Protein AF-Q22Y25-F1 (afdb_monomer_lite)

Secondary structure (DSSP, 8-state):
-HHHHHHHHHHHHHHHHHHHHHHHHHHHHHHHHHHHHHHHHHHHHHHHTTSHHHHHHHHHTTGGG-HHHHHHHHHHGGGGSHHHHTT-S-HHHHHHHHHHTSHHHHHHHHHHHHHHHHHHHHHHHHHHHHHHHHHHHHHHHHHHHHHT-

pLDDT: mean 87.74, std 10.28, range [43.72, 97.69]

InterPro domains:
  IPR008831 Mediator complex, subunit Med31 [PF05669] (37-122)
  IPR008831 Mediator complex, subunit Med31 [PTHR13186] (9-137)
  IPR038089 Mediator of RNA polymerase II, subunit Med31 superfamily [G3DSA:1.10.10.1340] (22-128)

Foldseek 3Di:
DVVVVVVVVVVVVVVVVVVVVVVVVVVVVVVVVVVVVVLVVLLVQLLCLLQLVVVLVCLVVVVLVDPVSLVSLVVSLVCVDPVNVVSRPRVSSNVSSVQSNDPVSSVCCVVPVVVVSVVSVVVVVVVVVVVVVVVVVVVVVVVVVVVVD

Structure (mmCIF, N/CA/C/O backbone):
data_AF-Q22Y25-F1
#
_entry.id   AF-Q22Y25-F1
#
loop_
_atom_site.group_PDB
_atom_site.id
_atom_site.type_symbol
_atom_site.label_atom_id
_atom_site.label_alt_id
_atom_site.label_comp_id
_atom_site.label_asym_id
_atom_site.label_entity_id
_atom_site.label_seq_id
_atom_site.pdbx_PDB_ins_code
_atom_site.Cartn_x
_atom_site.Cartn_y
_atom_site.Cartn_z
_atom_site.occupancy
_atom_site.B_iso_or_equiv
_atom_site.auth_seq_id
_atom_site.auth_comp_id
_atom_site.auth_asym_id
_atom_site.auth_atom_id
_atom_site.pdbx_PDB_model_num
ATOM 1 N N . MET A 1 1 ? -9.660 -27.499 64.364 1.00 71.94 1 MET A N 1
ATOM 2 C CA . MET A 1 1 ? -8.455 -27.682 63.519 1.00 71.94 1 MET A CA 1
ATOM 3 C C . MET A 1 1 ? -8.788 -27.953 62.051 1.00 71.94 1 MET A C 1
ATOM 5 O O . MET A 1 1 ? -8.299 -27.203 61.221 1.00 71.94 1 MET A O 1
ATOM 9 N N . MET A 1 2 ? -9.655 -28.916 61.701 1.00 78.19 2 MET A N 1
ATOM 10 C CA . MET A 1 2 ? -9.933 -29.240 60.283 1.00 78.19 2 MET A CA 1
ATOM 11 C C . MET A 1 2 ? -10.567 -28.109 59.452 1.00 78.19 2 MET A C 1
ATOM 13 O O . MET A 1 2 ? -10.160 -27.896 58.317 1.00 78.19 2 MET A O 1
ATOM 17 N N . GLN A 1 3 ? -11.509 -27.336 60.007 1.00 73.25 3 GLN A N 1
ATOM 18 C CA . GLN A 1 3 ? -12.117 -26.204 59.282 1.00 73.25 3 GLN A CA 1
ATOM 19 C C . GLN A 1 3 ? -11.096 -25.123 58.898 1.00 73.25 3 GLN A C 1
ATOM 21 O O . GLN A 1 3 ? -11.188 -24.544 57.822 1.00 73.25 3 GLN A O 1
ATOM 26 N N . HIS A 1 4 ? -10.093 -24.895 59.749 1.00 78.00 4 HIS A N 1
ATOM 27 C CA . HIS A 1 4 ? -9.035 -23.921 59.495 1.00 78.00 4 HIS A CA 1
ATOM 28 C C . HIS A 1 4 ? -8.091 -24.382 58.372 1.00 78.00 4 HIS A C 1
ATOM 30 O O . HIS A 1 4 ? -7.737 -23.594 57.496 1.00 78.00 4 HIS A O 1
ATOM 36 N N . GLN A 1 5 ? -7.747 -25.676 58.342 1.00 76.25 5 GLN A N 1
ATOM 37 C CA . GLN A 1 5 ? -7.002 -26.271 57.226 1.00 76.25 5 GLN A CA 1
ATOM 38 C C . GLN A 1 5 ? -7.776 -26.159 55.910 1.00 76.25 5 GLN A C 1
ATOM 40 O O . GLN A 1 5 ? -7.207 -25.721 54.915 1.00 76.25 5 GLN A O 1
ATOM 45 N N . MET A 1 6 ? -9.078 -26.460 55.925 1.00 75.62 6 MET A N 1
ATOM 46 C CA . MET A 1 6 ? -9.934 -26.345 54.741 1.00 75.62 6 MET A CA 1
ATOM 47 C C . MET A 1 6 ? -10.013 -24.899 54.222 1.00 75.62 6 MET A C 1
ATOM 49 O O . MET A 1 6 ? -9.884 -24.672 53.022 1.00 75.62 6 MET A O 1
ATOM 53 N N . SER A 1 7 ? -10.143 -23.901 55.107 1.00 78.50 7 SER A N 1
ATOM 54 C CA . SER A 1 7 ? -10.167 -22.490 54.695 1.00 78.50 7 SER A CA 1
ATOM 55 C C . SER A 1 7 ? -8.836 -22.003 54.117 1.00 78.50 7 SER A C 1
ATOM 57 O O . SER A 1 7 ? -8.842 -21.239 53.155 1.00 78.50 7 SER A O 1
ATOM 59 N N . MET A 1 8 ? -7.698 -22.465 54.649 1.00 79.81 8 MET A N 1
ATOM 60 C CA . MET A 1 8 ? -6.387 -22.112 54.089 1.00 79.81 8 MET A CA 1
ATOM 61 C C . MET A 1 8 ? -6.154 -22.763 52.719 1.00 79.81 8 MET A C 1
ATOM 63 O O . MET A 1 8 ? -5.534 -22.152 51.851 1.00 79.81 8 MET A O 1
ATOM 67 N N . GLN A 1 9 ? -6.693 -23.964 52.493 1.00 75.94 9 GLN A N 1
ATOM 68 C CA . GLN A 1 9 ? -6.620 -24.664 51.206 1.00 75.94 9 GLN A CA 1
ATOM 69 C C . GLN A 1 9 ? -7.462 -23.974 50.121 1.00 75.94 9 GLN A C 1
ATOM 71 O O . GLN A 1 9 ? -7.001 -23.797 48.999 1.00 75.94 9 GLN A O 1
ATOM 76 N N . ILE A 1 10 ? -8.656 -23.489 50.478 1.00 75.81 10 ILE A N 1
ATOM 77 C CA . ILE A 1 10 ? -9.518 -22.708 49.575 1.00 75.81 10 ILE A CA 1
ATOM 78 C C . ILE A 1 10 ? -8.886 -21.348 49.245 1.00 75.81 10 ILE A C 1
ATOM 80 O O . ILE A 1 10 ? -8.930 -20.900 48.103 1.00 75.81 10 ILE A O 1
ATOM 84 N N . GLN A 1 11 ? -8.262 -20.683 50.223 1.00 73.12 11 GLN A N 1
ATOM 85 C CA . GLN A 1 11 ? -7.564 -19.413 49.987 1.00 73.12 11 GLN A CA 1
ATOM 86 C C . GLN A 1 11 ? -6.341 -19.576 49.079 1.00 73.12 11 GLN A C 1
ATOM 88 O O . GLN A 1 11 ? -6.112 -18.731 48.217 1.00 73.12 11 GLN A O 1
ATOM 93 N N . SER A 1 12 ? -5.582 -20.662 49.237 1.00 70.25 12 SER A N 1
ATOM 94 C CA . SER A 1 12 ? -4.431 -20.954 48.375 1.00 70.25 12 SER A CA 1
ATOM 95 C C . SER A 1 12 ? -4.844 -21.379 46.962 1.00 70.25 12 SER A C 1
ATOM 97 O O . SER A 1 12 ? -4.196 -20.956 46.009 1.00 70.25 12 SER A O 1
ATOM 99 N N . GLN A 1 13 ? -5.953 -22.108 46.801 1.00 68.06 13 GLN A N 1
ATOM 100 C CA . GLN A 1 13 ? -6.546 -22.387 45.485 1.00 68.06 13 GLN A CA 1
ATOM 101 C C . GLN A 1 13 ? -7.049 -21.112 44.795 1.00 68.06 13 GLN A C 1
ATOM 103 O O . GLN A 1 13 ? -6.637 -20.835 43.676 1.00 68.06 13 GLN A O 1
ATOM 108 N N . ASN A 1 14 ? -7.813 -20.258 45.485 1.00 72.69 14 ASN A N 1
ATOM 109 C CA . ASN A 1 14 ? -8.282 -18.986 44.917 1.00 72.69 14 ASN A CA 1
ATOM 110 C C . ASN A 1 14 ? -7.131 -18.058 44.501 1.00 72.69 14 ASN A C 1
ATOM 112 O O . ASN A 1 14 ? -7.227 -17.366 43.491 1.00 72.69 14 ASN A O 1
ATOM 116 N N . GLN A 1 15 ? -6.035 -18.031 45.265 1.00 69.88 15 GLN A N 1
ATOM 117 C CA . GLN A 1 15 ? -4.845 -17.267 44.887 1.00 69.88 15 GLN A CA 1
ATOM 118 C C . GLN A 1 15 ? -4.163 -17.856 43.645 1.00 69.88 15 GLN A C 1
ATOM 120 O O . GLN A 1 15 ? -3.716 -17.100 42.783 1.00 69.88 15 GLN A O 1
ATOM 125 N N . GLN A 1 16 ? -4.106 -19.183 43.511 1.00 68.88 16 GLN A N 1
ATOM 126 C CA . GLN A 1 16 ? -3.568 -19.845 42.320 1.00 68.88 16 GLN A CA 1
ATOM 127 C C . GLN A 1 16 ? -4.446 -19.613 41.083 1.00 68.88 16 GLN A C 1
ATOM 129 O O . GLN A 1 16 ? -3.902 -19.291 40.028 1.00 68.88 16 GLN A O 1
ATOM 134 N N . ASP A 1 17 ? -5.770 -19.676 41.216 1.00 72.88 17 ASP A N 1
ATOM 135 C CA . ASP A 1 17 ? -6.718 -19.435 40.121 1.00 72.88 17 ASP A CA 1
ATOM 136 C C . ASP A 1 17 ? -6.678 -17.971 39.650 1.00 72.88 17 ASP A C 1
ATOM 138 O O . ASP A 1 17 ? -6.611 -17.701 38.452 1.00 72.88 17 ASP A O 1
ATOM 142 N N . GLN A 1 18 ? -6.592 -17.011 40.579 1.00 74.69 18 GLN A N 1
ATOM 143 C CA . GLN A 1 18 ? -6.399 -15.592 40.245 1.00 74.69 18 GLN A CA 1
ATOM 144 C C . GLN A 1 18 ? -5.059 -15.334 39.545 1.00 74.69 18 GLN A C 1
ATOM 146 O O . GLN A 1 18 ? -4.994 -14.545 38.603 1.00 74.69 18 GLN A O 1
ATOM 151 N N . SER A 1 19 ? -3.992 -16.018 39.970 1.00 75.62 19 SER A N 1
ATOM 152 C CA . SER A 1 19 ? -2.672 -15.921 39.334 1.00 75.62 19 SER A CA 1
ATOM 153 C C . SER A 1 19 ? -2.687 -16.483 37.910 1.00 75.62 19 SER A C 1
ATOM 155 O O . SER A 1 19 ? -2.069 -15.920 37.007 1.00 75.62 19 SER A O 1
ATOM 157 N N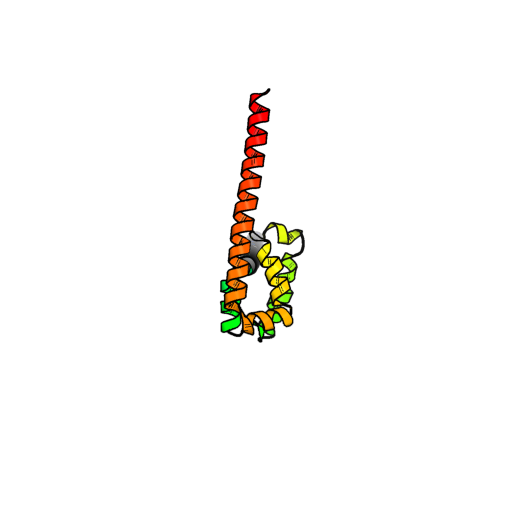 . GLN A 1 20 ? -3.385 -17.600 37.693 1.00 76.25 20 GLN A N 1
ATOM 158 C CA . GLN A 1 20 ? -3.524 -18.225 36.376 1.00 76.25 20 GLN A CA 1
ATOM 159 C C . GLN A 1 20 ? -4.354 -17.353 35.433 1.00 76.25 20 GLN A C 1
ATOM 161 O O . GLN A 1 20 ? -3.946 -17.136 34.293 1.00 76.25 20 GLN A O 1
ATOM 166 N N . GLN A 1 21 ? -5.453 -16.782 35.927 1.00 82.19 21 GLN A N 1
ATOM 167 C CA . GLN A 1 21 ? -6.303 -15.898 35.140 1.00 82.19 21 GLN A CA 1
ATOM 168 C C . GLN A 1 21 ? -5.590 -14.592 34.763 1.00 82.19 21 GLN A C 1
ATOM 170 O O . GLN A 1 21 ? -5.586 -14.220 33.594 1.00 82.19 21 GLN A O 1
ATOM 175 N N . ALA A 1 22 ? -4.866 -13.967 35.698 1.00 82.00 22 ALA A N 1
ATOM 176 C CA . ALA A 1 22 ? -4.060 -12.780 35.407 1.00 82.00 22 ALA A CA 1
ATOM 177 C C . ALA A 1 22 ? -2.965 -13.050 34.356 1.00 82.00 22 ALA A C 1
ATOM 179 O O . ALA A 1 22 ? -2.724 -12.222 33.477 1.00 82.00 22 ALA A O 1
ATOM 180 N N . ASN A 1 23 ? -2.319 -14.220 34.406 1.00 83.62 23 ASN A N 1
ATOM 181 C CA . ASN A 1 23 ? -1.342 -14.620 33.391 1.00 83.62 23 ASN A CA 1
ATOM 182 C C . ASN A 1 23 ? -1.990 -14.832 32.017 1.00 83.62 23 ASN A C 1
ATOM 184 O O . ASN A 1 23 ? -1.404 -14.466 31.000 1.00 83.62 23 ASN A O 1
ATOM 188 N N . GLN A 1 24 ? -3.192 -15.402 31.976 1.00 83.31 24 GLN A N 1
ATOM 189 C CA . GLN A 1 24 ? -3.927 -15.610 30.734 1.00 83.31 24 GLN A CA 1
ATOM 190 C C . GLN A 1 24 ? -4.376 -14.280 30.112 1.00 83.31 24 GLN A C 1
ATOM 192 O O . GLN A 1 24 ? -4.195 -14.078 28.912 1.00 83.31 24 GLN A O 1
ATOM 197 N N . ASP A 1 25 ? -4.855 -13.339 30.925 1.00 88.12 25 ASP A N 1
ATOM 198 C CA . ASP A 1 25 ? -5.233 -11.995 30.479 1.00 88.12 25 ASP A CA 1
ATOM 199 C C . ASP A 1 25 ? -4.027 -11.208 29.944 1.00 88.12 25 ASP A C 1
ATOM 201 O O . ASP A 1 25 ? -4.117 -10.563 28.899 1.00 88.12 25 ASP A O 1
ATOM 205 N N . LEU A 1 26 ? -2.866 -11.316 30.601 1.00 87.19 26 LEU A N 1
ATOM 206 C CA . LEU A 1 26 ? -1.612 -10.725 30.122 1.00 87.19 26 LEU A CA 1
ATOM 207 C C . LEU A 1 26 ? -1.171 -11.309 28.772 1.00 87.19 26 LEU A C 1
ATOM 209 O O . LEU A 1 26 ? -0.708 -10.568 27.902 1.00 87.19 26 LEU A O 1
ATOM 213 N N . MET A 1 27 ? -1.317 -12.623 28.583 1.00 86.38 27 MET A N 1
ATOM 214 C CA . MET A 1 27 ? -0.986 -13.280 27.314 1.00 86.38 27 MET A CA 1
ATOM 215 C C . MET A 1 27 ? -1.949 -12.878 26.192 1.00 86.38 27 MET A C 1
ATOM 217 O O . MET A 1 27 ? -1.496 -12.599 25.081 1.00 86.38 27 MET A O 1
ATOM 221 N N . ASN A 1 28 ? -3.247 -12.780 26.485 1.00 87.75 28 ASN A N 1
ATOM 222 C CA . ASN A 1 28 ? -4.250 -12.305 25.531 1.00 87.75 28 ASN A CA 1
ATOM 223 C C . ASN A 1 28 ? -3.973 -10.854 25.120 1.00 87.75 28 ASN A C 1
ATOM 225 O O . ASN A 1 28 ? -3.861 -10.564 23.932 1.00 87.75 28 ASN A O 1
ATOM 229 N N . PHE A 1 29 ? -3.744 -9.966 26.092 1.00 89.69 29 PHE A N 1
ATOM 230 C CA . PHE A 1 29 ? -3.406 -8.569 25.827 1.00 89.69 29 PHE A CA 1
ATOM 231 C C . PHE A 1 29 ? -2.156 -8.434 24.954 1.00 89.69 29 PHE A C 1
ATOM 233 O O . PHE A 1 29 ? -2.123 -7.636 24.016 1.00 89.69 29 PHE A O 1
ATOM 240 N N . ARG A 1 30 ? -1.120 -9.233 25.234 1.00 86.81 30 ARG A N 1
ATOM 241 C CA . ARG A 1 30 ? 0.095 -9.248 24.419 1.00 86.81 30 ARG A CA 1
ATOM 242 C C . ARG A 1 30 ? -0.198 -9.682 22.982 1.00 86.81 30 ARG A C 1
ATOM 244 O O . ARG A 1 30 ? 0.298 -9.044 22.058 1.00 86.81 30 ARG A O 1
ATOM 251 N N . SER A 1 31 ? -1.005 -10.726 22.791 1.00 88.88 31 SER A N 1
ATOM 252 C CA . SER A 1 31 ? -1.399 -11.185 21.455 1.00 88.88 31 SER A CA 1
ATOM 253 C C . SER A 1 31 ? -2.176 -10.114 20.687 1.00 88.88 31 SER A C 1
ATOM 255 O O . SER A 1 31 ? -1.862 -9.842 19.528 1.00 88.88 31 SER A O 1
ATOM 257 N N . ASP A 1 32 ? -3.139 -9.459 21.334 1.00 89.81 32 ASP A N 1
ATOM 258 C CA . ASP A 1 32 ? -3.930 -8.385 20.727 1.00 89.81 32 ASP A CA 1
ATOM 259 C C . ASP A 1 32 ? -3.051 -7.188 20.351 1.00 89.81 32 ASP A C 1
ATOM 261 O O . ASP A 1 32 ? -3.198 -6.603 19.274 1.00 89.81 32 ASP A O 1
ATOM 265 N N . PHE A 1 33 ? -2.083 -6.851 21.207 1.00 91.38 33 PHE A N 1
ATOM 266 C CA . PHE A 1 33 ? -1.112 -5.802 20.927 1.00 91.38 33 PHE A CA 1
ATOM 267 C C . PHE A 1 33 ? -0.226 -6.146 19.722 1.00 91.38 33 PHE A C 1
ATOM 269 O O . PHE A 1 33 ? -0.025 -5.302 18.848 1.00 91.38 33 PHE A O 1
ATOM 276 N N . GLU A 1 34 ? 0.271 -7.381 19.632 1.00 92.31 34 GLU A N 1
ATOM 277 C CA . GLU A 1 34 ? 1.069 -7.856 18.495 1.00 92.31 34 GLU A CA 1
ATOM 278 C C . GLU A 1 34 ? 0.255 -7.842 17.186 1.00 92.31 34 GLU A C 1
ATOM 280 O O . GLU A 1 34 ? 0.754 -7.404 16.144 1.00 92.31 34 GLU A O 1
ATOM 285 N N . GLN A 1 35 ? -1.023 -8.233 17.233 1.00 92.56 35 GLN A N 1
ATOM 286 C CA . GLN A 1 35 ? -1.935 -8.148 16.087 1.00 92.56 35 GLN A CA 1
ATOM 287 C C . GLN A 1 35 ? -2.187 -6.699 15.658 1.00 92.56 35 GLN A C 1
ATOM 289 O O . GLN A 1 35 ? -2.133 -6.387 14.465 1.00 92.56 35 GLN A O 1
ATOM 294 N N . TYR A 1 36 ? -2.408 -5.798 16.618 1.00 94.12 36 TYR A N 1
ATOM 295 C CA . TYR A 1 36 ? -2.564 -4.372 16.348 1.00 94.12 36 TYR A CA 1
ATOM 296 C C . TYR A 1 36 ? -1.301 -3.774 15.717 1.00 94.12 36 TYR A C 1
ATOM 298 O O . TYR A 1 36 ? -1.393 -3.055 14.723 1.00 94.12 36 TYR A O 1
ATOM 306 N N . GLN A 1 37 ? -0.118 -4.103 16.242 1.00 95.62 37 GLN A N 1
ATOM 307 C CA . GLN A 1 37 ? 1.162 -3.663 15.682 1.00 95.62 37 GLN A CA 1
ATOM 308 C C . GLN A 1 37 ? 1.331 -4.135 14.238 1.00 95.62 37 GLN A C 1
ATOM 310 O O . GLN A 1 37 ? 1.672 -3.335 13.368 1.00 95.62 37 GLN A O 1
ATOM 315 N N . ARG A 1 38 ? 1.039 -5.410 13.962 1.00 95.81 38 ARG A N 1
ATOM 316 C CA . ARG A 1 38 ? 1.102 -5.951 12.602 1.00 95.81 38 ARG A CA 1
ATOM 317 C C . ARG A 1 38 ? 0.150 -5.220 11.659 1.00 95.81 38 ARG A C 1
ATOM 319 O O . ARG A 1 38 ? 0.568 -4.828 10.576 1.00 95.81 38 ARG A O 1
ATOM 326 N N . PHE A 1 39 ? -1.086 -4.973 12.091 1.00 96.94 39 PHE A N 1
ATOM 327 C CA . PHE A 1 39 ? -2.048 -4.195 11.313 1.00 96.94 39 PHE A CA 1
ATOM 328 C C . PHE A 1 39 ? -1.538 -2.779 11.007 1.00 96.94 39 PHE A C 1
ATOM 330 O O . PHE A 1 39 ? -1.674 -2.318 9.875 1.00 96.94 39 PHE A O 1
ATOM 337 N N . GLN A 1 40 ? -0.941 -2.091 11.988 1.00 97.06 40 GLN A N 1
ATOM 338 C CA . GLN A 1 40 ? -0.374 -0.754 11.780 1.00 97.06 40 GLN A CA 1
ATOM 339 C C . GLN A 1 40 ? 0.778 -0.778 10.773 1.00 97.06 40 GLN A C 1
ATOM 341 O O . GLN A 1 40 ? 0.791 0.051 9.869 1.00 97.06 40 GLN A O 1
ATOM 346 N N . LEU A 1 41 ? 1.694 -1.745 10.876 1.00 97.44 41 LEU A N 1
ATOM 347 C CA . LEU A 1 41 ? 2.803 -1.891 9.929 1.00 97.44 41 LEU A CA 1
ATOM 348 C C . LEU A 1 41 ? 2.303 -2.182 8.511 1.00 97.44 41 LEU A C 1
ATOM 350 O O . LEU A 1 41 ? 2.734 -1.536 7.558 1.00 97.44 41 LEU A O 1
ATOM 354 N N . ASP A 1 42 ? 1.354 -3.111 8.379 1.00 97.69 42 ASP A N 1
ATOM 355 C CA . ASP A 1 42 ? 0.737 -3.448 7.096 1.00 97.69 42 ASP A CA 1
ATOM 356 C C . ASP A 1 42 ? 0.041 -2.208 6.486 1.00 97.69 42 ASP A C 1
ATOM 358 O O . ASP A 1 42 ? 0.180 -1.921 5.2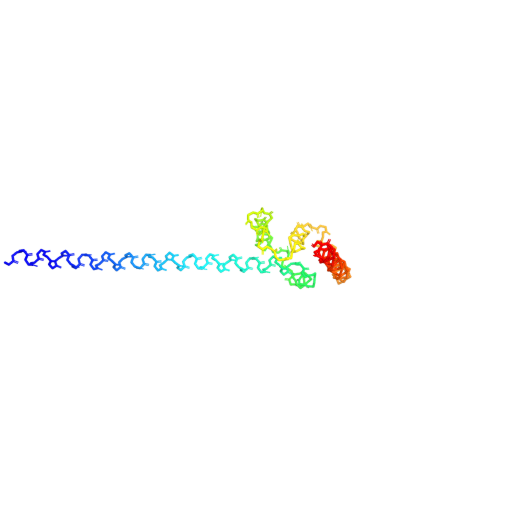95 1.00 97.69 42 ASP A O 1
ATOM 362 N N . LEU A 1 43 ? -0.657 -1.417 7.309 1.00 97.44 43 LEU A N 1
ATOM 363 C CA . LEU A 1 43 ? -1.323 -0.183 6.888 1.00 97.44 43 LEU A CA 1
ATOM 364 C C . LEU A 1 43 ? -0.327 0.914 6.483 1.00 97.44 43 LEU A C 1
ATOM 366 O O . LEU A 1 43 ? -0.547 1.619 5.494 1.00 97.44 43 LEU A O 1
ATOM 370 N N . GLU A 1 44 ? 0.748 1.106 7.244 1.00 97.06 44 GLU A N 1
ATOM 371 C CA . GLU A 1 44 ? 1.813 2.056 6.914 1.00 97.06 44 GLU A CA 1
ATOM 372 C C . GLU A 1 44 ? 2.479 1.687 5.594 1.00 97.06 44 GLU A C 1
ATOM 374 O O . GLU A 1 44 ? 2.618 2.547 4.723 1.00 97.06 44 GLU A O 1
ATOM 379 N N . PHE A 1 45 ? 2.780 0.404 5.398 1.00 97.62 45 PHE A N 1
ATOM 380 C CA . PHE A 1 45 ? 3.328 -0.101 4.150 1.00 97.62 45 PHE A CA 1
ATOM 381 C C . PHE A 1 45 ? 2.397 0.189 2.963 1.00 97.62 45 PHE A C 1
ATOM 383 O O . PHE A 1 45 ? 2.830 0.793 1.981 1.00 97.62 45 PHE A O 1
ATOM 390 N N . VAL A 1 46 ? 1.100 -0.133 3.064 1.00 97.25 46 VAL A N 1
ATOM 391 C CA . VAL A 1 46 ? 0.114 0.173 2.007 1.00 97.25 46 VAL A CA 1
ATOM 392 C C . VAL A 1 46 ? 0.057 1.671 1.704 1.00 97.25 46 VAL A C 1
ATOM 394 O O . VAL A 1 46 ? -0.006 2.074 0.542 1.00 97.25 46 VAL A O 1
ATOM 397 N N . ASN A 1 47 ? 0.115 2.519 2.730 1.00 95.44 47 ASN A N 1
ATOM 398 C CA . ASN A 1 47 ? 0.155 3.968 2.554 1.00 95.44 47 ASN A CA 1
ATOM 399 C C . ASN A 1 47 ? 1.451 4.437 1.868 1.00 95.44 47 ASN A C 1
ATOM 401 O O . ASN A 1 47 ? 1.403 5.368 1.063 1.00 95.44 47 ASN A O 1
ATOM 405 N N . MET A 1 48 ? 2.590 3.794 2.138 1.00 96.00 48 MET A N 1
ATOM 406 C CA . MET A 1 48 ? 3.870 4.099 1.491 1.00 96.00 48 MET A CA 1
ATOM 407 C C . MET A 1 48 ? 3.892 3.739 0.004 1.00 96.00 48 MET A C 1
ATOM 409 O O . MET A 1 48 ? 4.571 4.426 -0.760 1.00 96.00 48 MET A O 1
ATOM 413 N N . LEU A 1 49 ? 3.102 2.754 -0.440 1.00 95.69 49 LEU A N 1
ATOM 414 C CA . LEU A 1 49 ? 2.963 2.426 -1.867 1.00 95.69 49 LEU A CA 1
ATOM 415 C C . LEU A 1 49 ? 2.425 3.600 -2.701 1.00 95.69 49 LEU A C 1
ATOM 417 O O . LEU A 1 49 ? 2.600 3.625 -3.915 1.00 95.69 49 LEU A O 1
ATOM 421 N N . ALA A 1 50 ? 1.794 4.597 -2.071 1.00 93.75 50 ALA A N 1
ATOM 422 C CA . ALA A 1 50 ? 1.367 5.817 -2.751 1.00 93.75 50 ALA A CA 1
ATOM 423 C C . ALA A 1 50 ? 2.547 6.664 -3.264 1.00 93.75 50 ALA A C 1
ATOM 425 O O . ALA A 1 50 ? 2.358 7.501 -4.148 1.00 93.75 50 ALA A O 1
ATOM 426 N N . ASN A 1 51 ? 3.748 6.483 -2.706 1.00 93.50 51 ASN A N 1
ATOM 427 C CA . ASN A 1 51 ? 4.951 7.160 -3.166 1.00 93.50 51 ASN A CA 1
ATOM 428 C C . ASN A 1 51 ? 5.589 6.372 -4.326 1.00 93.50 51 ASN A C 1
ATOM 430 O O . ASN A 1 51 ? 6.160 5.305 -4.091 1.00 93.50 51 ASN A O 1
ATOM 434 N N . PRO A 1 52 ? 5.578 6.896 -5.565 1.00 92.81 52 PRO A N 1
ATOM 435 C CA . PRO A 1 52 ? 6.115 6.166 -6.707 1.00 92.81 52 PRO A CA 1
ATOM 436 C C . PRO A 1 52 ? 7.630 5.920 -6.613 1.00 92.81 52 PRO A C 1
ATOM 438 O O . PRO A 1 52 ? 8.108 4.921 -7.139 1.00 92.81 52 PRO A O 1
ATOM 441 N N . TYR A 1 53 ? 8.391 6.764 -5.906 1.00 93.25 53 TYR A N 1
ATOM 442 C CA . TYR A 1 53 ? 9.827 6.529 -5.708 1.00 93.25 53 TYR A CA 1
ATOM 443 C C . TYR A 1 53 ? 10.102 5.358 -4.763 1.00 93.25 53 TYR A C 1
ATOM 445 O O . TYR A 1 53 ? 11.092 4.659 -4.939 1.00 93.25 53 TYR A O 1
ATOM 453 N N . TYR A 1 54 ? 9.214 5.097 -3.800 1.00 95.44 54 TYR A N 1
ATOM 454 C CA . TYR A 1 54 ? 9.347 3.923 -2.937 1.00 95.44 54 TYR A CA 1
ATOM 455 C C . TYR A 1 54 ? 9.154 2.628 -3.735 1.00 95.44 54 TYR A C 1
ATOM 457 O O . TYR A 1 54 ? 9.894 1.665 -3.560 1.00 95.44 54 TYR A O 1
ATOM 465 N N . ILE A 1 55 ? 8.213 2.631 -4.683 1.00 94.38 55 ILE A N 1
ATOM 466 C CA . ILE A 1 55 ? 8.001 1.510 -5.606 1.00 94.38 55 ILE A CA 1
ATOM 467 C C . ILE A 1 55 ? 9.237 1.260 -6.477 1.00 94.38 55 ILE A C 1
ATOM 469 O O . ILE A 1 55 ? 9.597 0.106 -6.696 1.00 94.38 55 ILE A O 1
ATOM 473 N N . LEU A 1 56 ? 9.922 2.319 -6.924 1.00 93.56 56 LEU A N 1
ATOM 474 C CA . LEU A 1 56 ? 11.190 2.168 -7.643 1.00 93.56 56 LEU A CA 1
ATOM 475 C C . LEU A 1 56 ? 12.267 1.516 -6.792 1.00 93.56 56 LEU A C 1
ATOM 477 O O . LEU A 1 56 ? 12.914 0.592 -7.262 1.00 93.56 56 LEU A O 1
ATOM 481 N N . GLN A 1 57 ? 12.412 1.931 -5.535 1.00 94.56 57 GLN A N 1
ATOM 482 C CA . GLN A 1 57 ? 13.373 1.299 -4.632 1.00 94.56 57 GLN A CA 1
ATOM 483 C C . GLN A 1 57 ? 13.062 -0.192 -4.450 1.00 94.56 57 GLN A C 1
ATOM 485 O O . GLN A 1 57 ? 13.963 -1.022 -4.496 1.00 94.56 57 GLN A O 1
ATOM 490 N N . LEU A 1 58 ? 11.784 -0.560 -4.306 1.00 94.81 58 LEU A N 1
ATOM 491 C CA . LEU A 1 58 ? 11.385 -1.970 -4.235 1.00 94.81 58 LEU A CA 1
ATOM 492 C C . LEU A 1 58 ? 11.755 -2.752 -5.508 1.00 94.81 58 LEU A C 1
ATOM 494 O O . LEU A 1 58 ? 12.139 -3.917 -5.412 1.00 94.81 58 LEU A O 1
ATOM 498 N N . GLN A 1 59 ? 11.666 -2.117 -6.679 1.00 93.25 59 GLN A N 1
ATOM 499 C CA . GLN A 1 59 ? 12.067 -2.710 -7.956 1.00 93.25 59 GLN A CA 1
ATOM 500 C C . GLN A 1 59 ? 13.584 -2.860 -8.061 1.00 93.25 59 GLN A C 1
ATOM 502 O O . GLN A 1 59 ? 14.056 -3.912 -8.474 1.00 93.25 59 GLN A O 1
ATOM 507 N N . GLU A 1 60 ? 14.345 -1.838 -7.669 1.00 91.50 60 GLU A N 1
ATOM 508 C CA . GLU A 1 60 ? 15.814 -1.855 -7.690 1.00 91.50 60 GLU A CA 1
ATOM 509 C C . GLU A 1 60 ? 16.393 -2.976 -6.817 1.00 91.50 60 GLU A C 1
ATOM 511 O O . GLU A 1 60 ? 17.404 -3.578 -7.171 1.00 91.50 60 GLU A O 1
ATOM 516 N N . TYR A 1 61 ? 15.734 -3.290 -5.701 1.00 94.44 61 TYR A N 1
ATOM 517 C CA . TYR A 1 61 ? 16.103 -4.402 -4.822 1.00 94.44 61 TYR A CA 1
ATOM 518 C C . TYR A 1 61 ? 15.487 -5.754 -5.220 1.00 94.44 61 TYR A C 1
ATOM 520 O O . TYR A 1 61 ? 15.604 -6.716 -4.462 1.00 94.44 61 TYR A O 1
ATOM 528 N N . ASP A 1 62 ? 14.827 -5.834 -6.377 1.00 92.94 62 ASP A N 1
ATOM 529 C CA . ASP A 1 62 ? 14.241 -7.058 -6.932 1.00 92.94 62 ASP A CA 1
ATOM 530 C C . ASP A 1 62 ? 13.201 -7.747 -6.019 1.00 92.94 62 ASP A C 1
ATOM 532 O O . ASP A 1 62 ? 13.008 -8.965 -6.039 1.00 92.94 62 ASP A O 1
ATOM 536 N N . TYR A 1 63 ? 12.468 -6.971 -5.209 1.00 95.06 63 TYR A N 1
ATOM 537 C CA . TYR A 1 63 ? 11.437 -7.541 -4.331 1.00 95.06 63 TYR A CA 1
ATOM 538 C C . TYR A 1 63 ? 10.279 -8.166 -5.115 1.00 95.06 63 TYR A C 1
ATOM 540 O O . TYR A 1 63 ? 9.671 -9.127 -4.646 1.00 95.06 63 TYR A O 1
ATOM 548 N N . PHE A 1 64 ? 9.967 -7.654 -6.307 1.00 94.19 64 PHE A N 1
ATOM 549 C CA . PHE A 1 64 ? 8.830 -8.127 -7.101 1.00 94.19 64 PHE A CA 1
ATOM 550 C C . PHE A 1 64 ? 9.049 -9.507 -7.723 1.00 94.19 64 PHE A C 1
ATOM 552 O O . PHE A 1 64 ? 8.069 -10.201 -7.985 1.00 94.19 64 PHE A O 1
ATOM 559 N N . SER A 1 65 ? 10.296 -9.954 -7.878 1.00 91.94 65 SER A N 1
ATOM 560 C CA . SER A 1 65 ? 10.617 -11.319 -8.317 1.00 91.94 65 SER A CA 1
ATOM 561 C C . SER A 1 65 ? 10.466 -12.352 -7.192 1.00 91.94 65 SER A C 1
ATOM 563 O O . SER A 1 65 ? 10.397 -13.554 -7.444 1.00 91.94 65 SER A O 1
ATOM 565 N N . ASN A 1 66 ? 10.383 -11.907 -5.932 1.00 95.56 66 ASN A N 1
ATOM 566 C CA . ASN A 1 66 ? 10.270 -12.785 -4.774 1.00 95.56 66 ASN A CA 1
ATOM 567 C C . ASN A 1 66 ? 8.820 -13.248 -4.542 1.00 95.56 66 ASN A C 1
ATOM 569 O O . ASN A 1 66 ? 7.948 -12.462 -4.165 1.00 95.56 66 ASN A O 1
ATOM 573 N N . GLU A 1 67 ? 8.574 -14.554 -4.659 1.00 95.75 67 GLU A N 1
ATOM 574 C CA . GLU A 1 67 ? 7.245 -15.155 -4.475 1.00 95.75 67 GLU A CA 1
ATOM 575 C C . GLU A 1 67 ? 6.624 -14.852 -3.098 1.00 95.75 67 GLU A C 1
ATOM 577 O O . GLU A 1 67 ? 5.430 -14.562 -2.986 1.00 95.75 67 GLU A O 1
ATOM 582 N N . ARG A 1 68 ? 7.429 -14.859 -2.026 1.00 96.62 68 ARG A N 1
ATOM 583 C CA . ARG A 1 68 ? 6.944 -14.546 -0.674 1.00 96.62 68 ARG A CA 1
ATOM 584 C C . ARG A 1 68 ? 6.430 -13.111 -0.599 1.00 96.62 68 ARG A C 1
ATOM 586 O O . ARG A 1 68 ? 5.413 -12.865 0.048 1.00 96.62 68 ARG A O 1
ATOM 593 N N . PHE A 1 69 ? 7.110 -12.182 -1.266 1.00 96.44 69 PHE A N 1
ATOM 594 C CA . PHE A 1 69 ? 6.685 -10.789 -1.330 1.00 96.44 69 PHE A CA 1
ATOM 595 C C . PHE A 1 69 ? 5.420 -10.627 -2.177 1.00 96.44 69 PHE A C 1
ATOM 597 O O . PHE A 1 69 ? 4.477 -9.977 -1.735 1.00 96.44 69 PHE A O 1
ATOM 604 N N . GLN A 1 70 ? 5.325 -11.298 -3.326 1.00 95.75 70 GLN A N 1
ATOM 605 C CA . GLN A 1 70 ? 4.098 -11.303 -4.131 1.00 95.75 70 GLN A CA 1
ATOM 606 C C . GLN A 1 70 ? 2.891 -11.829 -3.338 1.00 95.75 70 GLN A C 1
ATOM 608 O O . GLN A 1 70 ? 1.805 -11.250 -3.382 1.00 95.75 70 GLN A O 1
ATOM 613 N N . ASN A 1 71 ? 3.075 -12.897 -2.558 1.00 97.06 71 ASN A N 1
ATOM 614 C CA . ASN A 1 71 ? 2.028 -13.431 -1.687 1.00 97.06 71 ASN A CA 1
ATOM 615 C C . ASN A 1 71 ? 1.664 -12.463 -0.551 1.00 97.06 71 ASN A C 1
ATOM 617 O O . ASN A 1 71 ? 0.493 -12.363 -0.186 1.00 97.06 71 ASN A O 1
ATOM 621 N N . TYR A 1 72 ? 2.632 -11.705 -0.034 1.00 97.50 72 TYR A N 1
ATOM 622 C CA . TYR A 1 72 ? 2.366 -10.634 0.924 1.00 97.50 72 TYR A CA 1
ATOM 623 C C . TYR A 1 72 ? 1.532 -9.499 0.306 1.00 97.50 72 TYR A C 1
ATOM 625 O O . TYR A 1 72 ? 0.547 -9.077 0.909 1.00 97.50 72 TYR A O 1
ATOM 633 N N . LEU A 1 73 ? 1.831 -9.069 -0.924 1.00 96.69 73 LEU A N 1
ATOM 634 C CA . LEU A 1 73 ? 1.019 -8.073 -1.641 1.00 96.69 73 LEU A CA 1
ATOM 635 C C . LEU A 1 73 ? -0.424 -8.557 -1.864 1.00 96.69 73 LEU A C 1
ATOM 637 O O . LEU A 1 73 ? -1.374 -7.802 -1.649 1.00 96.69 73 LEU A O 1
ATOM 641 N N . LYS A 1 74 ? -0.608 -9.838 -2.213 1.00 96.69 74 LYS A N 1
ATOM 642 C CA . LYS A 1 74 ? -1.944 -10.451 -2.307 1.00 96.69 74 LYS A CA 1
ATOM 643 C C . LYS A 1 74 ? -2.668 -10.408 -0.965 1.00 96.69 74 LYS A C 1
ATOM 645 O O . LYS A 1 74 ? -3.827 -10.006 -0.920 1.00 96.69 74 LYS A O 1
ATOM 650 N N . TYR A 1 75 ? -1.982 -10.763 0.123 1.00 97.38 75 TYR A N 1
ATOM 651 C CA . TYR A 1 75 ? -2.534 -10.680 1.475 1.00 97.38 75 TYR A CA 1
ATOM 652 C C . TYR A 1 75 ? -3.024 -9.260 1.792 1.00 97.38 75 TYR A C 1
ATOM 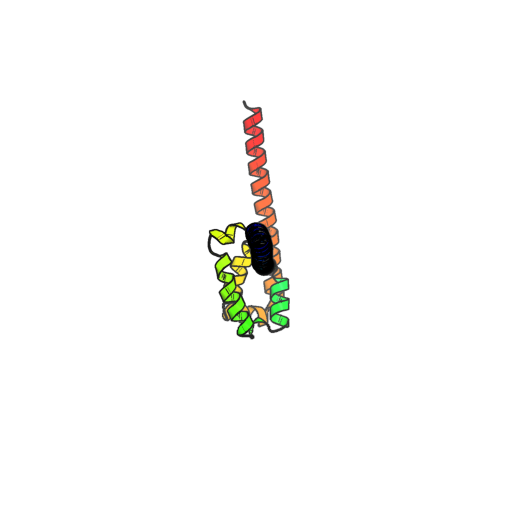654 O O . TYR A 1 75 ? -4.171 -9.105 2.199 1.00 97.38 75 TYR A O 1
ATOM 662 N N . LEU A 1 76 ? -2.242 -8.219 1.494 1.00 97.44 76 LEU A N 1
ATOM 663 C CA . LEU A 1 76 ? -2.615 -6.819 1.746 1.00 97.44 76 LEU A CA 1
ATOM 664 C C . LEU A 1 76 ? -3.865 -6.339 0.987 1.00 97.44 76 LEU A C 1
ATOM 666 O O . LEU A 1 76 ? -4.418 -5.288 1.313 1.00 97.44 76 LEU A O 1
ATOM 670 N N . SER A 1 77 ? -4.369 -7.107 0.018 1.00 95.62 77 SER A N 1
ATOM 671 C CA . SER A 1 77 ? -5.606 -6.777 -0.699 1.00 95.62 77 SER A CA 1
ATOM 672 C C . SER A 1 77 ? -6.843 -6.728 0.211 1.00 95.62 77 SER A C 1
ATOM 674 O O . SER A 1 77 ? -7.858 -6.159 -0.192 1.00 95.62 77 SER A O 1
ATOM 676 N N . TYR A 1 78 ? -6.781 -7.241 1.451 1.00 96.56 78 TYR A N 1
ATOM 677 C CA . TYR A 1 78 ? -7.873 -7.070 2.419 1.00 96.56 78 TYR A CA 1
ATOM 678 C C . TYR A 1 78 ? -8.143 -5.590 2.752 1.00 96.56 78 TYR A C 1
ATOM 680 O O . TYR A 1 78 ? -9.287 -5.236 3.034 1.00 96.56 78 TYR A O 1
ATOM 688 N N . PHE A 1 79 ? -7.149 -4.695 2.634 1.00 97.19 79 PHE A N 1
ATOM 689 C CA . PHE A 1 79 ? -7.346 -3.250 2.832 1.00 97.19 79 PHE A CA 1
ATOM 690 C C . PHE A 1 79 ? -8.279 -2.600 1.803 1.00 97.19 79 PHE A C 1
ATOM 692 O O . PHE A 1 79 ? -8.700 -1.460 1.993 1.00 97.19 79 PHE A O 1
ATOM 699 N N . LYS A 1 80 ? -8.621 -3.309 0.720 1.00 94.88 80 LYS A N 1
ATOM 700 C CA . LYS A 1 80 ? -9.610 -2.862 -0.270 1.00 94.88 80 LYS A CA 1
ATOM 701 C C . LYS A 1 80 ? -11.045 -2.980 0.238 1.00 94.88 80 LYS A C 1
ATOM 703 O O . LYS A 1 80 ? -11.922 -2.311 -0.304 1.00 94.88 80 LYS A O 1
ATOM 708 N N . GLN A 1 81 ? -11.294 -3.823 1.240 1.00 96.12 81 GLN A N 1
ATOM 709 C CA . GLN A 1 81 ? -12.633 -3.980 1.798 1.00 96.12 81 GLN A CA 1
ATOM 710 C C . GLN A 1 81 ? -13.022 -2.722 2.594 1.00 96.12 81 GLN A C 1
ATOM 712 O O . GLN A 1 81 ? -12.158 -2.154 3.274 1.00 96.12 81 GLN A O 1
ATOM 717 N N . PRO A 1 82 ? -14.285 -2.259 2.538 1.00 95.00 82 PRO A N 1
ATOM 718 C CA . PRO A 1 82 ? -14.717 -1.009 3.173 1.00 95.00 82 PRO A CA 1
ATOM 719 C C . PRO A 1 82 ? -14.384 -0.912 4.669 1.00 95.00 82 PRO A C 1
ATOM 721 O O . PRO A 1 82 ? -14.071 0.169 5.177 1.00 95.00 82 PRO A O 1
ATOM 724 N N . GLU A 1 83 ? -14.415 -2.046 5.369 1.00 96.19 83 GLU A N 1
ATOM 725 C CA . GLU A 1 83 ? -14.140 -2.171 6.799 1.00 96.19 83 GLU A CA 1
ATOM 726 C C . GLU A 1 83 ? -12.715 -1.737 7.151 1.00 96.19 83 GLU A C 1
ATOM 728 O O . GLU A 1 83 ? -12.502 -1.182 8.230 1.00 96.19 83 GLU A O 1
ATOM 733 N N . TYR A 1 84 ? -11.761 -1.941 6.240 1.00 96.25 84 TYR A N 1
ATOM 734 C CA . TYR A 1 84 ? -10.347 -1.610 6.427 1.00 96.25 84 TYR A CA 1
ATOM 735 C C . TYR A 1 84 ? -9.925 -0.374 5.629 1.00 96.25 84 TYR A C 1
ATOM 737 O O . TYR A 1 84 ? -9.099 0.411 6.097 1.00 96.25 84 TYR A O 1
ATOM 745 N N . PHE A 1 85 ? -10.531 -0.151 4.461 1.00 95.31 85 PHE A N 1
ATOM 746 C CA . PHE A 1 85 ? -10.218 0.966 3.573 1.00 95.31 85 PHE A CA 1
ATOM 747 C C . PHE A 1 85 ? -10.369 2.325 4.267 1.00 95.31 85 PHE A C 1
ATOM 749 O O . PHE A 1 85 ? -9.589 3.239 4.014 1.00 95.31 85 PHE A O 1
ATOM 756 N N . LYS A 1 86 ? -11.313 2.454 5.210 1.00 94.81 86 LYS A N 1
ATOM 757 C CA . LYS A 1 86 ? -11.512 3.678 6.009 1.00 94.81 86 LYS A CA 1
ATOM 758 C C . LYS A 1 86 ? -10.274 4.140 6.791 1.00 94.81 86 LYS A C 1
ATOM 760 O O . LYS A 1 86 ? -10.204 5.307 7.165 1.00 94.81 86 LYS A O 1
ATOM 765 N N . PHE A 1 87 ? -9.318 3.247 7.057 1.00 95.81 87 PHE A N 1
ATOM 766 C CA . PHE A 1 87 ? -8.068 3.574 7.751 1.00 95.81 87 PHE A CA 1
ATOM 767 C C . PHE A 1 87 ? -6.944 4.007 6.795 1.00 95.81 87 PHE A C 1
ATOM 769 O O . PHE A 1 87 ? -5.930 4.551 7.238 1.00 95.81 87 PHE A O 1
ATOM 776 N N . VAL A 1 88 ? -7.106 3.786 5.487 1.00 95.31 88 VAL A N 1
ATOM 777 C CA . VAL A 1 88 ? -6.123 4.149 4.463 1.00 95.31 88 VAL A CA 1
ATOM 778 C C . VAL A 1 88 ? -6.107 5.665 4.286 1.00 95.31 88 VAL A C 1
ATOM 780 O O . VAL A 1 88 ? -7.104 6.282 3.918 1.00 95.31 88 VAL A O 1
ATOM 783 N N . LYS A 1 89 ? -4.944 6.280 4.519 1.00 92.25 89 LYS A N 1
ATOM 784 C CA . LYS A 1 89 ? -4.756 7.735 4.407 1.00 92.25 89 LYS A CA 1
ATOM 785 C C . LYS A 1 89 ? -4.560 8.169 2.959 1.00 92.25 89 LYS A C 1
ATOM 787 O O . LYS A 1 89 ? -4.981 9.259 2.577 1.00 92.25 89 LYS A O 1
ATOM 792 N N . TYR A 1 90 ? -3.920 7.319 2.157 1.00 91.81 90 TYR A N 1
ATOM 793 C CA . TYR A 1 90 ? -3.597 7.607 0.765 1.00 91.81 90 TYR A CA 1
ATOM 794 C C . TYR A 1 90 ? -4.241 6.563 -0.156 1.00 91.81 90 TYR A C 1
ATOM 796 O O . TYR A 1 90 ? -3.641 5.517 -0.401 1.00 91.81 90 TYR A O 1
ATOM 804 N N . PRO A 1 91 ? -5.429 6.843 -0.732 1.00 90.81 91 PRO A N 1
ATOM 805 C CA . PRO A 1 91 ? -6.126 5.918 -1.636 1.00 90.81 91 PRO A CA 1
ATOM 806 C C . PRO A 1 91 ? -5.281 5.475 -2.834 1.00 90.81 91 PRO A C 1
ATOM 808 O O . PRO A 1 91 ? -5.467 4.388 -3.378 1.00 90.81 91 PRO A O 1
ATOM 811 N N . LEU A 1 92 ? -4.320 6.310 -3.234 1.00 91.38 92 LEU A N 1
ATOM 812 C CA . LEU A 1 92 ? -3.366 5.967 -4.276 1.00 91.38 92 LEU A CA 1
ATOM 813 C C . LEU A 1 92 ? -2.530 4.731 -3.923 1.00 91.38 92 LEU A C 1
ATOM 815 O O . LEU A 1 92 ? -2.227 3.965 -4.825 1.00 91.38 92 LEU A O 1
ATOM 819 N N . GLY A 1 93 ? -2.206 4.499 -2.649 1.00 94.31 93 GLY A N 1
ATOM 820 C CA . GLY A 1 93 ? -1.459 3.315 -2.222 1.00 94.31 93 GLY A CA 1
ATOM 821 C C . GLY A 1 93 ? -2.188 2.016 -2.561 1.00 94.31 93 GLY A C 1
ATOM 822 O O . GLY A 1 93 ? -1.579 1.084 -3.074 1.00 94.31 93 GLY A O 1
ATOM 823 N N . ILE A 1 94 ? -3.515 1.999 -2.412 1.00 95.50 94 ILE A N 1
ATOM 824 C CA . ILE A 1 94 ? -4.365 0.872 -2.823 1.00 95.50 94 ILE A CA 1
ATOM 825 C C . ILE A 1 94 ? -4.369 0.700 -4.343 1.00 95.50 94 ILE A C 1
ATOM 827 O O . ILE A 1 94 ? -4.238 -0.413 -4.844 1.00 95.50 94 ILE A O 1
ATOM 831 N N . LYS A 1 95 ? -4.472 1.797 -5.100 1.00 93.50 95 LYS A N 1
ATOM 832 C CA . LYS A 1 95 ? -4.379 1.729 -6.565 1.00 93.50 95 LYS A CA 1
ATOM 833 C C . LYS A 1 95 ? -3.009 1.212 -7.016 1.00 93.50 95 LYS A C 1
ATOM 835 O O . LYS A 1 95 ? -2.931 0.438 -7.963 1.00 93.50 95 LYS A O 1
ATOM 840 N N . MET A 1 96 ? -1.937 1.635 -6.353 1.00 94.31 96 MET A N 1
ATOM 841 C CA . MET A 1 96 ? -0.585 1.166 -6.642 1.00 94.31 96 MET A CA 1
ATOM 842 C C . MET A 1 96 ? -0.423 -0.310 -6.297 1.00 94.31 96 MET A C 1
ATOM 844 O O . MET A 1 96 ? 0.148 -1.030 -7.105 1.00 94.31 96 MET A O 1
ATOM 848 N N . LEU A 1 97 ? -0.998 -0.775 -5.183 1.00 96.19 97 LEU A N 1
ATOM 849 C CA . LEU A 1 97 ? -1.050 -2.194 -4.825 1.00 96.19 97 LEU A CA 1
ATOM 850 C C . LEU A 1 97 ? -1.678 -3.051 -5.940 1.00 96.19 97 LEU A C 1
ATOM 852 O O . LEU A 1 97 ? -1.203 -4.153 -6.198 1.00 96.19 97 LEU A O 1
ATOM 856 N N . ASP A 1 98 ? -2.699 -2.546 -6.636 1.00 95.06 98 ASP A N 1
ATOM 857 C CA . ASP A 1 98 ? -3.298 -3.237 -7.788 1.00 95.06 98 ASP A CA 1
ATOM 858 C C . ASP A 1 98 ? -2.403 -3.217 -9.036 1.00 95.06 98 ASP A C 1
ATOM 860 O O . ASP A 1 98 ? -2.392 -4.176 -9.807 1.00 95.06 98 ASP A O 1
ATOM 864 N N . LEU A 1 99 ? -1.668 -2.124 -9.263 1.00 94.31 99 LEU A N 1
ATOM 865 C CA . LEU A 1 99 ? -0.794 -1.970 -10.428 1.00 94.31 99 LEU A CA 1
ATOM 866 C C . LEU A 1 99 ? 0.468 -2.825 -10.316 1.00 94.31 99 LEU A C 1
ATOM 868 O O . LEU A 1 99 ? 0.804 -3.522 -11.266 1.00 94.31 99 LEU A O 1
ATOM 872 N N . ILE A 1 100 ? 1.136 -2.825 -9.160 1.00 94.56 100 ILE A N 1
ATOM 873 C CA . ILE A 1 100 ? 2.381 -3.583 -8.941 1.00 94.56 100 ILE A CA 1
ATOM 874 C C . ILE A 1 100 ? 2.188 -5.104 -9.009 1.00 94.56 100 ILE A C 1
ATOM 876 O O . ILE A 1 100 ? 3.157 -5.835 -9.159 1.00 94.56 100 ILE A O 1
ATOM 880 N N . GLN A 1 101 ? 0.951 -5.595 -8.912 1.00 93.75 101 GLN A N 1
ATOM 881 C CA . GLN A 1 101 ? 0.630 -7.013 -9.096 1.00 93.75 101 GLN A CA 1
ATOM 882 C C . GLN A 1 101 ? 0.473 -7.412 -10.574 1.00 93.75 101 GLN A C 1
ATOM 884 O O . GLN A 1 101 ? 0.263 -8.586 -10.865 1.00 93.75 101 GLN A O 1
ATOM 889 N N . GLN A 1 102 ? 0.533 -6.462 -11.512 1.00 94.81 102 GLN A N 1
ATOM 890 C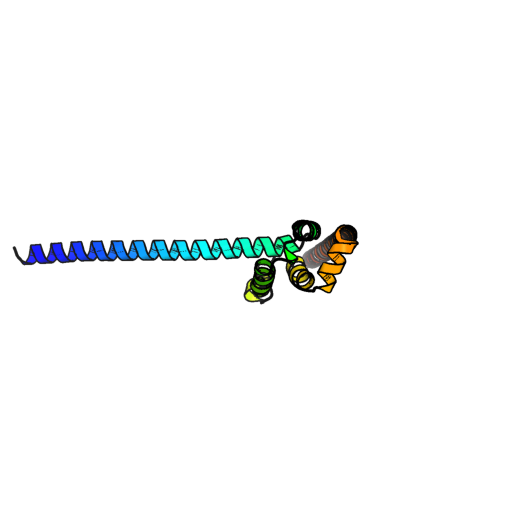 CA . GLN A 1 102 ? 0.430 -6.733 -12.944 1.00 94.81 102 GLN A CA 1
ATOM 891 C C . GLN A 1 102 ? 1.823 -6.832 -13.565 1.00 94.81 102 GLN A C 1
ATOM 893 O O . GLN A 1 102 ? 2.571 -5.854 -13.563 1.00 94.81 102 GLN A O 1
ATOM 898 N N . ASP A 1 103 ? 2.131 -7.958 -14.209 1.00 92.06 103 ASP A N 1
ATOM 899 C CA . ASP A 1 103 ? 3.446 -8.188 -14.832 1.00 92.06 103 ASP A CA 1
ATOM 900 C C . ASP A 1 103 ? 3.819 -7.089 -15.836 1.00 92.06 103 ASP A C 1
ATOM 902 O O . ASP A 1 103 ? 4.931 -6.571 -15.821 1.00 92.06 103 ASP A O 1
ATOM 906 N N . LYS A 1 104 ? 2.848 -6.639 -16.646 1.00 93.31 104 LYS A N 1
ATOM 907 C CA . LYS A 1 104 ? 3.037 -5.544 -17.615 1.00 93.31 104 LYS A CA 1
ATOM 908 C C . LYS A 1 104 ? 3.469 -4.234 -16.958 1.00 93.31 104 LYS A C 1
ATOM 910 O O . LYS A 1 104 ? 4.187 -3.438 -17.560 1.00 93.31 104 LYS A O 1
ATOM 915 N N . PHE A 1 105 ? 2.973 -3.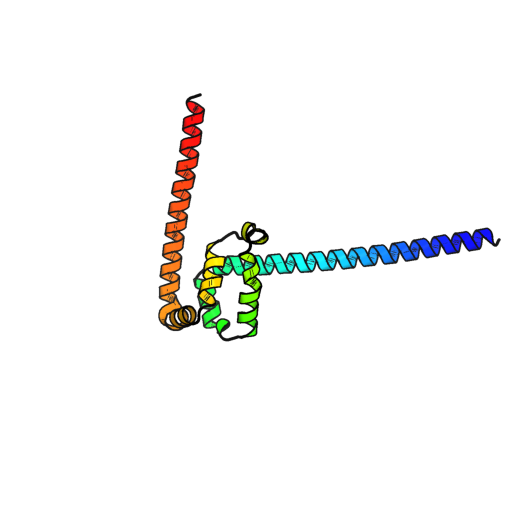967 -15.752 1.00 93.25 105 PHE A N 1
ATOM 916 C CA . PHE A 1 105 ? 3.332 -2.763 -15.019 1.00 93.25 105 PHE A CA 1
ATOM 917 C C . PHE A 1 105 ? 4.760 -2.868 -14.485 1.00 93.25 105 PHE A C 1
ATOM 919 O O . PHE A 1 105 ? 5.523 -1.920 -14.640 1.00 93.25 105 PHE A O 1
ATOM 926 N N . ILE A 1 106 ? 5.131 -4.021 -13.923 1.00 92.44 106 ILE A N 1
ATOM 927 C CA . ILE A 1 106 ? 6.489 -4.292 -13.437 1.00 92.44 106 ILE A CA 1
ATOM 928 C C . ILE A 1 106 ? 7.509 -4.259 -14.582 1.00 92.44 106 ILE A C 1
ATOM 930 O O . ILE A 1 106 ? 8.562 -3.642 -14.448 1.00 92.44 106 ILE A O 1
ATOM 934 N N . GLU A 1 107 ? 7.174 -4.818 -15.744 1.00 92.12 107 GLU A N 1
ATOM 935 C CA . GLU A 1 107 ? 8.006 -4.735 -16.949 1.00 92.12 107 GLU A CA 1
ATOM 936 C C . GLU A 1 107 ? 8.242 -3.274 -17.369 1.00 92.12 107 GLU A C 1
ATOM 938 O O . GLU A 1 107 ? 9.373 -2.851 -17.616 1.00 92.12 107 GLU A O 1
ATOM 943 N N . ASN A 1 108 ? 7.185 -2.457 -17.392 1.00 91.38 108 ASN A N 1
ATOM 944 C CA . ASN A 1 108 ? 7.300 -1.032 -17.700 1.00 91.38 108 ASN A CA 1
ATOM 945 C C . ASN A 1 108 ? 8.113 -0.277 -16.632 1.00 91.38 108 ASN A C 1
ATOM 947 O O . ASN A 1 108 ? 8.933 0.576 -16.967 1.00 91.38 108 ASN A O 1
ATOM 951 N N . LEU A 1 109 ? 7.936 -0.624 -15.356 1.00 91.69 109 LEU A N 1
ATOM 952 C CA . LEU A 1 109 ? 8.687 -0.057 -14.239 1.00 91.69 109 LEU A CA 1
ATOM 953 C C . LEU A 1 109 ? 10.184 -0.375 -14.352 1.00 91.69 109 LEU A C 1
ATOM 955 O O . LEU A 1 109 ? 11.008 0.500 -14.104 1.00 91.69 109 LEU A O 1
ATOM 959 N N . SER A 1 110 ? 10.538 -1.588 -14.777 1.00 90.31 110 SER A N 1
ATOM 960 C CA . SER A 1 110 ? 11.931 -1.984 -15.005 1.00 90.31 110 SER A CA 1
ATOM 961 C C . SER A 1 110 ? 12.571 -1.219 -16.167 1.00 90.31 110 SER A C 1
ATOM 963 O O . SER A 1 110 ? 13.749 -0.883 -16.103 1.00 90.31 110 SER A O 1
ATOM 965 N N . ASN A 1 111 ? 11.807 -0.934 -17.225 1.00 89.81 111 ASN A N 1
ATOM 966 C CA . ASN A 1 111 ? 12.323 -0.270 -18.424 1.00 89.81 111 ASN A CA 1
ATOM 967 C C . ASN A 1 111 ? 12.369 1.263 -18.300 1.00 89.81 111 ASN A C 1
ATOM 969 O O . ASN A 1 111 ? 13.330 1.886 -18.739 1.00 89.81 111 ASN A O 1
ATOM 973 N N . ASN A 1 112 ? 11.340 1.880 -17.706 1.00 91.19 112 ASN A N 1
ATOM 974 C CA . ASN A 1 112 ? 11.135 3.337 -17.686 1.00 91.19 112 ASN A CA 1
ATOM 975 C C . ASN A 1 112 ? 10.770 3.873 -16.290 1.00 91.19 112 ASN A C 1
ATOM 977 O O . ASN A 1 112 ? 10.062 4.878 -16.160 1.00 91.19 112 ASN A O 1
ATOM 981 N N . GLY A 1 113 ? 11.225 3.208 -15.228 1.00 85.75 113 GLY A N 1
ATOM 982 C CA . GLY A 1 113 ? 10.758 3.453 -13.865 1.00 85.75 113 GLY A CA 1
ATOM 983 C C . GLY A 1 113 ? 10.860 4.905 -13.399 1.00 85.75 113 GLY A C 1
ATOM 984 O O . GLY A 1 113 ? 9.878 5.459 -12.903 1.00 85.75 113 GLY A O 1
ATOM 985 N N . ILE A 1 114 ? 12.008 5.557 -13.608 1.00 88.50 114 ILE A N 1
ATOM 986 C CA . ILE A 1 114 ? 12.230 6.951 -13.182 1.00 88.50 114 ILE A CA 1
ATOM 987 C C . ILE A 1 114 ? 11.242 7.904 -13.867 1.00 88.50 114 ILE A C 1
ATOM 989 O O . ILE A 1 114 ? 10.640 8.762 -13.217 1.00 88.50 114 ILE A O 1
ATOM 993 N N . GLU A 1 115 ? 11.038 7.750 -15.176 1.00 90.88 115 GLU A N 1
ATOM 994 C CA . GLU A 1 115 ? 10.101 8.583 -15.930 1.00 90.88 115 GLU A CA 1
ATOM 995 C C . GLU A 1 115 ? 8.659 8.354 -15.462 1.00 90.88 115 GLU A C 1
ATOM 997 O O . GLU A 1 115 ? 7.912 9.311 -15.238 1.00 90.88 115 GLU A O 1
ATOM 1002 N N . LEU A 1 116 ? 8.280 7.090 -15.263 1.00 88.44 116 LEU A N 1
ATOM 1003 C CA . LEU A 1 116 ? 6.965 6.708 -14.767 1.00 88.44 116 LEU A CA 1
ATOM 1004 C C . LEU A 1 116 ? 6.699 7.300 -13.376 1.00 88.44 116 LEU A C 1
ATOM 1006 O O . LEU A 1 116 ? 5.638 7.888 -13.150 1.00 88.44 116 LEU A O 1
ATOM 1010 N N . ALA A 1 117 ? 7.673 7.222 -12.470 1.00 89.88 117 ALA A N 1
ATOM 1011 C CA . ALA A 1 117 ? 7.551 7.776 -11.130 1.00 89.88 117 ALA A CA 1
ATOM 1012 C C . ALA A 1 117 ? 7.436 9.301 -11.136 1.00 8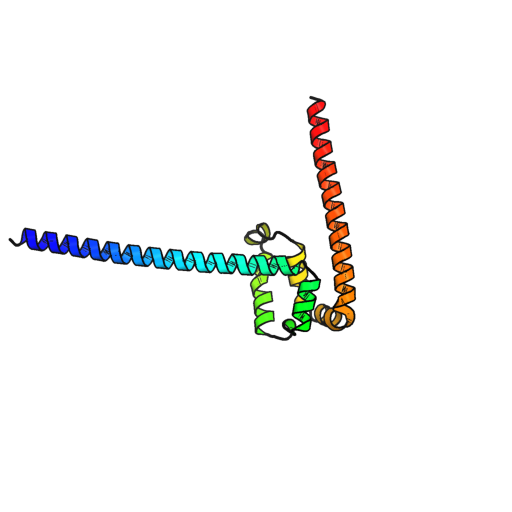9.88 117 ALA A C 1
ATOM 1014 O O . ALA A 1 117 ? 6.590 9.852 -10.430 1.00 89.88 117 ALA A O 1
ATOM 1015 N N . ASN A 1 118 ? 8.217 9.987 -11.975 1.00 90.81 118 ASN A N 1
ATOM 1016 C CA . ASN A 1 118 ? 8.110 11.434 -12.147 1.00 90.81 118 ASN A CA 1
ATOM 1017 C C . ASN A 1 118 ? 6.718 11.831 -12.655 1.00 90.81 118 ASN A C 1
ATOM 1019 O O . ASN A 1 118 ? 6.088 12.723 -12.083 1.00 90.81 118 ASN A O 1
ATOM 1023 N N . LYS A 1 119 ? 6.193 11.131 -13.671 1.00 89.50 119 LYS A N 1
ATOM 1024 C CA . LYS A 1 119 ? 4.833 11.358 -14.190 1.00 89.50 119 LYS A CA 1
ATOM 1025 C C . LYS A 1 119 ? 3.774 11.168 -13.105 1.00 89.50 119 LYS A C 1
ATOM 1027 O O . LYS A 1 119 ? 2.914 12.033 -12.936 1.00 89.50 119 LYS A O 1
ATOM 1032 N N . MET A 1 120 ? 3.857 10.079 -12.339 1.00 88.38 120 MET A N 1
ATOM 1033 C CA . MET A 1 120 ? 2.939 9.813 -11.228 1.00 88.38 120 MET A CA 1
ATOM 1034 C C . MET A 1 120 ? 3.030 10.889 -10.147 1.00 88.38 120 MET A C 1
ATOM 1036 O O . MET A 1 120 ? 2.005 11.388 -9.694 1.00 88.38 120 MET A O 1
ATOM 1040 N N . ASN A 1 121 ? 4.236 11.300 -9.754 1.00 88.69 121 ASN A N 1
ATOM 1041 C CA . ASN A 1 121 ? 4.421 12.304 -8.711 1.00 88.69 121 ASN A CA 1
ATOM 1042 C C . ASN A 1 121 ? 3.856 13.676 -9.121 1.00 88.69 121 ASN A C 1
ATOM 1044 O O . ASN A 1 121 ? 3.175 14.348 -8.339 1.00 88.69 121 ASN A O 1
ATOM 1048 N N . ILE A 1 122 ? 4.073 14.064 -10.379 1.00 87.94 122 ILE A N 1
ATOM 1049 C CA . ILE A 1 122 ? 3.496 15.275 -10.966 1.00 87.94 122 ILE A CA 1
ATOM 1050 C C . ILE A 1 122 ? 1.964 15.194 -10.940 1.00 87.94 122 ILE A C 1
ATOM 1052 O O . ILE A 1 122 ? 1.300 16.101 -10.432 1.00 87.94 122 ILE A O 1
ATOM 1056 N N . GLN A 1 123 ? 1.393 14.082 -11.412 1.00 84.56 123 GLN A N 1
ATOM 1057 C CA . GLN A 1 123 ? -0.053 13.863 -11.395 1.00 84.56 123 GLN A CA 1
ATOM 1058 C C . GLN A 1 123 ? -0.626 13.929 -9.969 1.00 84.56 123 GLN A C 1
ATOM 1060 O O . GLN A 1 123 ? -1.660 14.566 -9.744 1.00 84.56 123 GLN A O 1
ATOM 1065 N N . ASN A 1 124 ? 0.052 13.322 -8.995 1.00 85.75 124 ASN A N 1
ATOM 1066 C CA . ASN A 1 124 ? -0.349 13.340 -7.589 1.00 85.75 124 ASN A CA 1
ATOM 1067 C C . ASN A 1 124 ? -0.347 14.760 -7.025 1.00 85.75 124 ASN A C 1
ATOM 1069 O O . ASN A 1 124 ? -1.288 15.160 -6.336 1.00 85.75 124 ASN A O 1
ATOM 1073 N N . THR A 1 125 ? 0.685 15.536 -7.356 1.00 85.88 125 THR A N 1
ATOM 1074 C CA . THR A 1 125 ? 0.824 16.933 -6.936 1.00 85.88 125 THR A CA 1
ATOM 1075 C C . THR A 1 125 ? -0.333 17.777 -7.460 1.00 85.88 125 THR A C 1
ATOM 1077 O O . THR A 1 125 ? -1.010 18.438 -6.669 1.00 85.88 125 THR A O 1
ATOM 1080 N N . TYR A 1 126 ? -0.629 17.702 -8.760 1.00 86.81 126 TYR A N 1
ATOM 1081 C CA . TYR A 1 126 ? -1.753 18.436 -9.346 1.00 86.81 126 TYR A CA 1
ATOM 1082 C C . TYR A 1 126 ? -3.097 18.002 -8.765 1.00 86.81 126 TYR A C 1
ATOM 1084 O O . TYR A 1 126 ? -3.923 18.846 -8.418 1.00 86.81 126 TYR A O 1
ATOM 1092 N N . THR A 1 127 ? -3.302 16.696 -8.586 1.00 82.94 127 THR A N 1
ATOM 1093 C CA . THR A 1 127 ? -4.540 16.164 -8.002 1.00 82.94 127 THR A CA 1
ATOM 1094 C C . THR A 1 127 ? -4.750 16.707 -6.590 1.00 82.94 127 THR A C 1
ATOM 1096 O O . THR A 1 127 ? -5.831 17.195 -6.268 1.00 82.94 127 THR A O 1
ATOM 1099 N N . LYS A 1 128 ? -3.707 16.703 -5.752 1.00 85.25 128 LYS A N 1
ATOM 1100 C CA . LYS A 1 128 ? -3.773 17.244 -4.389 1.00 85.25 128 LYS A CA 1
ATOM 1101 C C . LYS A 1 128 ? -4.074 18.743 -4.383 1.00 85.25 128 LYS A C 1
ATOM 1103 O O . LYS A 1 128 ? -4.920 19.190 -3.612 1.00 85.25 128 LYS A O 1
ATOM 1108 N N . GLN A 1 129 ? -3.416 19.518 -5.246 1.00 89.50 129 GLN A N 1
ATOM 1109 C CA . GLN A 1 129 ? -3.679 20.955 -5.381 1.00 89.50 129 GLN A CA 1
ATOM 1110 C C . GLN A 1 129 ? -5.133 21.228 -5.790 1.00 89.50 129 GLN A C 1
ATOM 1112 O O . GLN A 1 129 ? -5.791 22.080 -5.192 1.00 89.50 129 GLN A O 1
ATOM 1117 N N . PHE A 1 130 ? -5.657 20.467 -6.752 1.00 89.06 130 PHE A N 1
ATOM 1118 C CA . PHE A 1 130 ? -7.040 20.580 -7.206 1.00 89.06 130 PHE A CA 1
ATOM 1119 C C . PHE A 1 130 ? -8.050 20.220 -6.108 1.00 89.06 130 PHE A C 1
ATOM 1121 O O . PHE A 1 130 ? -8.991 20.976 -5.866 1.00 89.06 130 PHE A O 1
ATOM 1128 N N . LEU A 1 131 ? -7.837 19.118 -5.382 1.00 86.38 131 LEU A N 1
ATOM 1129 C CA . LEU A 1 131 ? -8.698 18.733 -4.259 1.00 86.38 131 LEU A CA 1
ATOM 1130 C C . LEU A 1 131 ? -8.692 19.789 -3.146 1.00 86.38 131 LEU A C 1
ATOM 1132 O O . LEU A 1 131 ? -9.753 20.141 -2.633 1.00 86.38 131 LEU A O 1
ATOM 1136 N N . ASN A 1 132 ? -7.527 20.356 -2.822 1.00 89.06 132 ASN A N 1
ATOM 1137 C CA . ASN A 1 132 ? -7.418 21.448 -1.852 1.00 89.06 132 ASN A CA 1
ATOM 1138 C C . ASN A 1 132 ? -8.193 22.694 -2.304 1.00 89.06 132 ASN A C 1
ATOM 1140 O O . ASN A 1 132 ? -8.877 23.326 -1.497 1.00 89.06 132 ASN A O 1
ATOM 1144 N N . TYR A 1 133 ? -8.115 23.036 -3.593 1.00 91.62 133 TYR A N 1
ATOM 1145 C CA . TYR A 1 133 ? -8.898 24.124 -4.175 1.00 91.62 133 TYR A CA 1
ATOM 1146 C C . TYR A 1 133 ? -10.406 23.877 -4.024 1.00 91.62 133 TYR A C 1
ATOM 1148 O O . TYR A 1 133 ? -11.128 24.758 -3.551 1.00 91.62 133 TYR A O 1
ATOM 1156 N N . LEU A 1 134 ? -10.882 22.674 -4.363 1.00 89.25 134 LEU A N 1
ATOM 1157 C CA . LEU A 1 134 ? -12.292 22.307 -4.215 1.00 89.25 134 LEU A CA 1
ATOM 1158 C C . LEU A 1 134 ? -12.750 22.359 -2.751 1.00 89.25 134 LEU A C 1
ATOM 1160 O O . LEU A 1 134 ? -13.814 22.910 -2.465 1.00 89.25 134 LEU A O 1
ATOM 1164 N N . ALA A 1 135 ? -11.937 21.852 -1.822 1.00 89.56 135 ALA A N 1
ATOM 1165 C CA . ALA A 1 135 ? -12.232 21.886 -0.393 1.00 89.56 135 ALA A CA 1
ATOM 1166 C C . ALA A 1 135 ? -12.376 23.329 0.115 1.00 89.56 135 ALA A C 1
ATOM 1168 O O . ALA A 1 135 ? -13.398 23.664 0.719 1.00 89.56 135 ALA A O 1
ATOM 1169 N N . LYS A 1 136 ? -11.419 24.208 -0.215 1.00 90.75 136 LYS A N 1
ATOM 1170 C CA . LYS A 1 136 ? -11.460 25.633 0.151 1.00 90.75 136 LYS A CA 1
ATOM 1171 C C . LYS A 1 136 ? -12.669 26.352 -0.451 1.00 90.75 136 LYS A C 1
ATOM 1173 O O . LYS A 1 136 ? -13.306 27.164 0.213 1.00 90.75 136 LYS A O 1
ATOM 1178 N N . LYS A 1 137 ? -13.019 26.046 -1.703 1.00 87.62 137 LYS A N 1
ATOM 1179 C CA . LYS A 1 137 ? -14.215 26.602 -2.348 1.00 87.62 137 LYS A CA 1
ATOM 1180 C C . LYS A 1 137 ? -15.497 26.159 -1.635 1.00 87.62 137 LYS A C 1
ATOM 1182 O O . LYS A 1 137 ? -16.400 26.969 -1.458 1.00 87.62 137 LYS A O 1
ATOM 1187 N N . SER A 1 138 ? -15.565 24.903 -1.190 1.00 83.50 138 SER A N 1
ATOM 1188 C CA . SER A 1 138 ? -16.727 24.372 -0.470 1.00 83.50 138 SER A CA 1
ATOM 1189 C C . SER A 1 138 ? -16.908 24.968 0.934 1.00 83.50 138 SER A C 1
ATOM 1191 O O . SER A 1 138 ? -18.046 25.143 1.365 1.00 83.50 138 SER A O 1
ATOM 1193 N N . SER A 1 139 ? -15.820 25.305 1.641 1.00 77.81 139 SER A N 1
ATOM 1194 C CA . SER A 1 139 ? -15.889 25.964 2.953 1.00 77.81 139 SER A CA 1
ATOM 1195 C C . SER A 1 139 ? -16.326 27.422 2.823 1.00 77.81 139 SER A C 1
ATOM 1197 O O . SER A 1 139 ? -17.272 27.822 3.489 1.00 77.81 139 SER A O 1
ATOM 1199 N N . LEU A 1 140 ? -15.758 28.163 1.862 1.00 75.00 140 LEU A N 1
ATOM 1200 C CA . LEU A 1 140 ? -16.155 29.546 1.561 1.00 75.00 140 LEU A CA 1
ATOM 1201 C C . LEU A 1 140 ? -17.657 29.669 1.248 1.00 75.00 140 LEU A C 1
ATOM 1203 O O . LEU A 1 140 ? -18.317 30.595 1.701 1.00 75.00 140 LEU A O 1
ATOM 1207 N N . GLN A 1 141 ? -18.227 28.708 0.514 1.00 68.25 141 GLN A N 1
ATOM 1208 C CA . GLN A 1 141 ? -19.662 28.698 0.206 1.00 68.25 141 GLN A CA 1
ATOM 1209 C C . GLN A 1 141 ? -20.563 28.429 1.422 1.00 68.25 141 GLN A C 1
ATOM 1211 O O . GLN A 1 141 ? -21.735 28.803 1.398 1.00 68.25 141 GLN A O 1
ATOM 1216 N N . LYS A 1 142 ? -20.058 27.758 2.465 1.00 70.12 142 LYS A N 1
ATOM 1217 C CA . LYS A 1 142 ? -20.807 27.517 3.710 1.00 70.12 142 LYS A CA 1
ATOM 1218 C C . LYS A 1 142 ? -20.792 28.738 4.623 1.00 70.12 142 LYS A C 1
ATOM 1220 O O . LYS A 1 142 ? -21.788 28.972 5.299 1.00 70.12 142 LYS A O 1
ATOM 1225 N N . ASP A 1 143 ? -19.700 29.494 4.615 1.00 70.69 143 ASP A N 1
ATOM 1226 C CA . ASP A 1 143 ? -19.551 30.699 5.433 1.00 70.69 143 ASP A CA 1
ATOM 1227 C C . ASP A 1 143 ? -20.417 31.846 4.885 1.00 70.69 143 ASP A C 1
ATOM 1229 O O . ASP A 1 143 ? -21.168 32.451 5.642 1.00 70.69 143 ASP A O 1
ATOM 1233 N N . ILE A 1 144 ? -20.462 32.031 3.558 1.00 60.44 144 ILE A N 1
ATOM 1234 C CA . ILE A 1 144 ? -21.341 33.025 2.906 1.00 60.44 144 ILE A CA 1
ATOM 1235 C C . ILE A 1 144 ? -22.824 32.784 3.244 1.00 60.44 144 ILE A C 1
ATOM 1237 O O . ILE A 1 144 ? -23.556 33.711 3.560 1.00 60.44 144 ILE A O 1
ATOM 1241 N N . LYS A 1 145 ? -23.273 31.522 3.264 1.00 60.78 145 LYS A N 1
ATOM 1242 C CA . LYS A 1 145 ? -24.668 31.173 3.598 1.00 60.78 145 LYS A CA 1
ATOM 1243 C C . LYS A 1 145 ? -25.029 31.347 5.080 1.00 60.78 145 LYS A C 1
ATOM 1245 O O . LYS A 1 145 ? -26.210 31.281 5.421 1.00 60.78 145 LYS A O 1
ATOM 1250 N N . LYS A 1 146 ? -24.038 31.499 5.963 1.00 60.41 146 LYS A N 1
ATOM 1251 C CA . LYS A 1 146 ? -24.251 31.782 7.390 1.00 60.41 146 LYS A CA 1
ATOM 1252 C C . LYS A 1 146 ? -24.328 33.276 7.689 1.00 60.41 146 LYS A C 1
ATOM 1254 O O . LYS A 1 146 ? -24.935 33.620 8.687 1.00 60.41 146 LYS A O 1
ATOM 1259 N N . GLU A 1 147 ? -23.727 34.127 6.862 1.00 56.38 147 GLU A N 1
ATOM 1260 C CA . GLU A 1 147 ? -23.804 35.589 7.010 1.00 56.38 147 GLU A CA 1
ATOM 1261 C C . GLU A 1 147 ? -25.098 36.181 6.419 1.00 56.38 147 GLU A C 1
ATOM 1263 O O . GLU A 1 147 ? -25.452 37.315 6.725 1.00 56.38 147 GLU A O 1
ATOM 1268 N N . GLU A 1 148 ? -25.824 35.413 5.601 1.00 53.31 148 GLU A N 1
ATOM 1269 C CA . GLU A 1 148 ? -27.113 35.802 5.005 1.00 53.31 148 GLU A CA 1
ATOM 1270 C C . GLU A 1 148 ? -28.355 35.372 5.827 1.00 53.31 148 GLU A C 1
ATOM 1272 O O . GLU A 1 148 ? -29.478 35.596 5.377 1.00 53.31 148 GLU A O 1
ATOM 1277 N N . ASN A 1 149 ? -28.180 34.773 7.017 1.00 43.72 149 ASN A N 1
ATOM 1278 C CA . ASN A 1 149 ? -29.254 34.432 7.974 1.00 43.72 149 ASN A CA 1
ATOM 1279 C C . ASN A 1 149 ? -29.008 35.090 9.333 1.00 43.72 149 ASN A C 1
ATOM 1281 O O . ASN A 1 149 ? -30.010 35.403 10.014 1.00 43.72 149 ASN A O 1
#

Radius of gyration: 26.92 Å; chains: 1; bounding box: 45×65×82 Å

Sequence (149 aa):
MMQHQMSMQIQSQNQQDQSQQANQDLMNFRSDFEQYQRFQLDLEFVNMLANPYYILQLQEYDYFSNERFQNYLKYLSYFKQPEYFKFVKYPLGIKMLDLIQQDKFIENLSNNGIELANKMNIQNTYTKQFLNYLAKKSSLQKDIKKEEN

Organism: Tetrahymena thermophila (strain SB210) (NCBI:txid312017)